Protein AF-A0A5B8RHP9-F1 (afdb_monomer_lite)

Foldseek 3Di:
DVVVVVVVVVVVVCVVCVLVVVVVVLVVVLVVVVVVLVVVVVVVVVVLVVVLVVLVVQDDDPVSVVVSVVCVVVVVVVVVVSVVVVVVSVVVVVVVVVCSVVVVVVVVVVVVVVVVVPPPPPPPD

Radius of gyration: 28.38 Å; chains: 1; bounding box: 54×31×87 Å

Structure (mmCIF, N/CA/C/O backbone):
data_AF-A0A5B8RHP9-F1
#
_entry.id   AF-A0A5B8RHP9-F1
#
loop_
_atom_site.group_PDB
_atom_site.id
_atom_site.type_symbol
_atom_site.label_atom_id
_atom_site.label_alt_id
_atom_site.label_comp_id
_atom_site.label_asym_id
_atom_site.label_entity_id
_atom_site.label_seq_id
_atom_site.pdbx_PDB_ins_code
_atom_site.Cartn_x
_atom_site.Cartn_y
_atom_site.Cartn_z
_atom_site.occupancy
_atom_site.B_iso_or_equiv
_atom_site.auth_seq_id
_atom_site.auth_comp_id
_atom_site.auth_asym_id
_atom_site.auth_atom_id
_atom_site.pdbx_PDB_model_num
ATOM 1 N N . MET A 1 1 ? 24.137 11.112 -50.615 1.00 65.38 1 MET A N 1
ATOM 2 C CA . MET A 1 1 ? 24.940 10.008 -50.036 1.00 65.38 1 MET A CA 1
ATOM 3 C C . MET A 1 1 ? 25.272 10.262 -48.566 1.00 65.38 1 MET A C 1
ATOM 5 O O . MET A 1 1 ? 24.793 9.503 -47.739 1.00 65.38 1 MET A O 1
ATOM 9 N N . TYR A 1 2 ? 25.971 11.349 -48.209 1.00 67.69 2 TYR A N 1
ATOM 10 C CA . TYR A 1 2 ? 26.270 11.689 -46.802 1.00 67.69 2 TYR A CA 1
ATOM 11 C C . TYR A 1 2 ? 25.031 11.948 -45.931 1.00 67.69 2 TYR A C 1
ATOM 13 O O . TYR A 1 2 ? 24.935 11.397 -44.842 1.00 67.69 2 TYR A O 1
ATOM 21 N N . GLU A 1 3 ? 24.050 12.697 -46.439 1.00 78.00 3 GLU A N 1
ATOM 22 C CA . GLU A 1 3 ? 22.749 12.922 -45.782 1.00 78.00 3 GLU A CA 1
ATOM 23 C C . GLU A 1 3 ? 22.050 11.615 -45.375 1.00 78.00 3 GLU A C 1
ATOM 25 O O . GLU A 1 3 ? 21.637 11.449 -44.232 1.00 78.00 3 GLU A O 1
ATOM 30 N N . GLN A 1 4 ? 21.971 10.644 -46.292 1.00 74.94 4 GLN A N 1
ATOM 31 C CA . GLN A 1 4 ? 21.347 9.347 -46.012 1.00 74.94 4 GLN A CA 1
ATOM 32 C C . GLN A 1 4 ? 22.144 8.533 -44.988 1.00 74.94 4 GLN A C 1
ATOM 34 O O . GLN A 1 4 ? 21.543 7.860 -44.159 1.00 74.94 4 GLN A O 1
ATOM 39 N N . MET A 1 5 ? 23.476 8.626 -45.010 1.00 76.19 5 MET A N 1
ATOM 40 C CA . MET A 1 5 ? 24.356 7.929 -44.069 1.00 76.19 5 MET A CA 1
ATOM 41 C C . MET A 1 5 ? 24.253 8.509 -42.650 1.00 76.19 5 MET A C 1
ATOM 43 O O . MET A 1 5 ? 24.150 7.754 -41.685 1.00 76.19 5 MET A O 1
ATOM 47 N N . ILE A 1 6 ? 24.201 9.839 -42.520 1.00 79.94 6 ILE A N 1
ATOM 48 C CA . ILE A 1 6 ? 23.970 10.530 -41.241 1.00 79.94 6 ILE A CA 1
ATOM 49 C C . ILE A 1 6 ? 22.587 10.165 -40.695 1.00 79.94 6 ILE A C 1
ATOM 51 O O . ILE A 1 6 ? 22.459 9.823 -39.521 1.00 79.94 6 ILE A O 1
ATOM 55 N N . LYS A 1 7 ? 21.560 10.160 -41.553 1.00 77.69 7 LYS A N 1
ATOM 56 C CA . LYS A 1 7 ? 20.189 9.812 -41.166 1.00 77.69 7 LYS A CA 1
ATOM 57 C C . LYS A 1 7 ? 20.062 8.348 -40.727 1.00 77.69 7 LYS A C 1
ATOM 59 O O . LYS A 1 7 ? 19.478 8.086 -39.684 1.00 77.69 7 LYS A O 1
ATOM 64 N N . GLN A 1 8 ? 20.689 7.411 -41.444 1.00 77.44 8 GLN A N 1
ATOM 65 C CA . GLN A 1 8 ? 20.752 5.998 -41.046 1.00 77.44 8 GLN A CA 1
ATOM 66 C C . GLN A 1 8 ? 21.479 5.787 -39.717 1.00 77.44 8 GLN A C 1
ATOM 68 O O . GLN A 1 8 ? 21.025 4.982 -38.907 1.00 77.44 8 GLN A O 1
ATOM 73 N N . MET A 1 9 ? 22.587 6.496 -39.477 1.00 71.94 9 MET A N 1
ATOM 74 C CA . MET A 1 9 ? 23.278 6.437 -38.187 1.00 71.94 9 MET A CA 1
ATOM 75 C C . MET A 1 9 ? 22.400 6.965 -37.053 1.00 71.94 9 MET A C 1
ATOM 77 O O . MET A 1 9 ? 22.345 6.361 -35.983 1.00 71.94 9 MET A O 1
ATOM 81 N N . PHE A 1 10 ? 21.687 8.065 -37.290 1.00 75.00 10 PHE A N 1
ATOM 82 C CA . PHE A 1 10 ? 20.790 8.659 -36.305 1.00 75.00 10 PHE A CA 1
ATOM 83 C C . PHE A 1 10 ? 19.596 7.745 -35.991 1.00 75.00 10 PHE A C 1
ATOM 85 O O . PHE A 1 10 ? 19.245 7.553 -34.826 1.00 75.00 10 PHE A O 1
ATOM 92 N N . ASP A 1 11 ? 19.014 7.123 -37.018 1.00 74.06 11 ASP A N 1
ATOM 93 C CA . ASP A 1 11 ? 17.932 6.147 -36.879 1.00 74.06 11 ASP A CA 1
ATOM 94 C C . ASP A 1 11 ? 18.421 4.874 -36.160 1.00 74.06 11 ASP A C 1
ATOM 96 O O . ASP A 1 11 ? 17.737 4.380 -35.264 1.00 74.06 11 ASP A O 1
ATOM 100 N N . GLN A 1 12 ? 19.640 4.396 -36.447 1.00 62.31 12 GLN A N 1
ATOM 101 C CA . GLN A 1 12 ? 20.265 3.285 -35.715 1.00 62.31 12 GLN A CA 1
ATOM 102 C C . GLN A 1 12 ? 20.530 3.611 -34.243 1.00 62.31 12 GLN A C 1
ATOM 104 O O . GLN A 1 12 ? 20.263 2.770 -33.385 1.00 62.31 12 GLN A O 1
ATOM 109 N N . MET A 1 13 ? 21.046 4.804 -33.926 1.00 67.81 13 MET A N 1
ATOM 110 C CA . MET A 1 13 ? 21.270 5.217 -32.535 1.00 67.81 13 MET A CA 1
ATOM 111 C C . MET A 1 13 ? 19.949 5.347 -31.770 1.00 67.81 13 MET A C 1
ATOM 113 O O . MET A 1 13 ? 19.856 4.916 -30.618 1.00 67.81 13 MET A O 1
ATOM 117 N N . ASN A 1 14 ? 18.907 5.886 -32.408 1.00 67.81 14 ASN A N 1
ATOM 118 C CA . ASN A 1 14 ? 17.579 5.962 -31.805 1.00 67.81 14 ASN A CA 1
ATOM 119 C C . ASN A 1 14 ? 16.948 4.575 -31.606 1.00 67.81 14 ASN A C 1
ATOM 121 O O . ASN A 1 14 ? 16.417 4.318 -30.526 1.00 67.81 14 ASN A O 1
ATOM 125 N N . GLU A 1 15 ? 17.052 3.659 -32.575 1.00 71.31 15 GLU A N 1
ATOM 126 C CA . GLU A 1 15 ? 16.597 2.268 -32.423 1.00 71.31 15 GLU A CA 1
ATOM 127 C C . GLU A 1 15 ? 17.370 1.510 -31.337 1.00 71.31 15 GLU A C 1
ATOM 129 O O . GLU A 1 15 ? 16.785 0.707 -30.610 1.00 71.31 15 GLU A O 1
ATOM 134 N N . ALA A 1 16 ? 18.680 1.742 -31.212 1.00 65.69 16 ALA A N 1
ATOM 135 C CA . ALA A 1 16 ? 19.515 1.096 -30.202 1.00 65.69 16 ALA A CA 1
ATOM 136 C C . ALA A 1 16 ? 19.184 1.576 -28.777 1.00 65.69 16 ALA A C 1
ATOM 138 O O . ALA A 1 16 ? 19.255 0.787 -27.835 1.00 65.69 16 ALA A O 1
ATOM 139 N N . GLY A 1 17 ? 18.782 2.843 -28.621 1.00 68.00 17 GLY A N 1
ATOM 140 C CA . GLY A 1 17 ? 18.352 3.422 -27.343 1.00 68.00 17 GLY A CA 1
ATOM 141 C C . GLY A 1 17 ? 16.880 3.174 -26.985 1.00 68.00 17 GLY A C 1
ATOM 142 O O . GLY A 1 17 ? 16.503 3.311 -25.819 1.00 68.00 17 GLY A O 1
ATOM 143 N N . GLU A 1 18 ? 16.037 2.795 -27.951 1.00 73.19 18 GLU A N 1
ATOM 14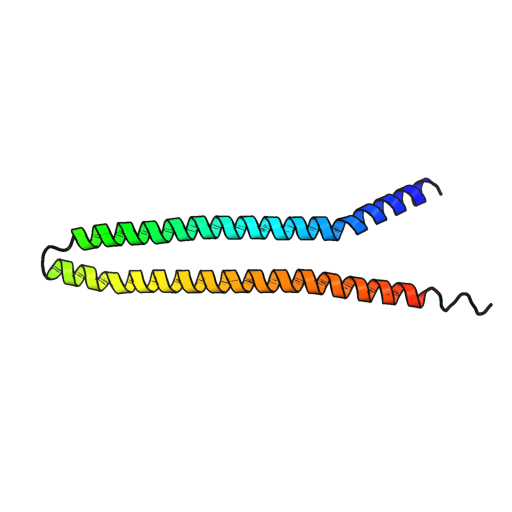4 C CA . GLU A 1 18 ? 14.595 2.571 -27.755 1.00 73.19 18 GLU A CA 1
ATOM 145 C C . GLU A 1 18 ? 14.272 1.538 -26.649 1.00 73.19 18 GLU A C 1
ATOM 147 O O . GLU A 1 18 ? 13.411 1.823 -25.811 1.00 73.19 18 GLU A O 1
ATOM 152 N N . PRO A 1 19 ? 14.968 0.384 -26.547 1.00 69.00 19 PRO A N 1
ATOM 153 C CA . PRO A 1 19 ? 14.734 -0.589 -25.481 1.00 69.00 19 PRO A CA 1
ATOM 154 C C . PRO A 1 19 ? 15.066 -0.039 -24.092 1.00 69.00 19 PRO A C 1
ATOM 156 O O . PRO A 1 19 ? 14.305 -0.267 -23.155 1.00 69.00 19 PRO A O 1
ATOM 159 N N . ALA A 1 20 ? 16.158 0.722 -23.961 1.00 70.75 20 ALA A N 1
ATOM 160 C CA . ALA A 1 20 ? 16.565 1.325 -22.694 1.00 70.75 20 ALA A CA 1
ATOM 161 C C . ALA A 1 20 ? 15.568 2.401 -22.240 1.00 70.75 20 ALA A C 1
ATOM 163 O O . ALA A 1 20 ? 15.172 2.421 -21.077 1.00 70.75 20 ALA A O 1
ATOM 164 N N . ARG A 1 21 ? 15.087 3.245 -23.166 1.00 71.00 21 ARG A N 1
ATOM 165 C CA . ARG A 1 21 ? 14.041 4.242 -22.875 1.00 71.00 21 ARG A CA 1
ATOM 166 C C . ARG A 1 21 ? 12.714 3.584 -22.494 1.00 71.00 21 ARG A C 1
ATOM 168 O O . ARG A 1 21 ? 12.074 4.027 -21.546 1.00 71.00 21 ARG A O 1
ATOM 175 N N . ARG A 1 22 ? 12.308 2.510 -23.186 1.00 72.50 22 ARG A N 1
ATOM 176 C CA . ARG A 1 22 ? 11.107 1.736 -22.821 1.00 72.50 22 ARG A CA 1
ATOM 177 C C . ARG A 1 22 ? 11.242 1.092 -21.446 1.00 72.50 22 ARG A C 1
ATOM 179 O O . ARG A 1 22 ? 10.315 1.198 -20.656 1.00 72.50 22 ARG A O 1
ATOM 186 N N . PHE A 1 23 ? 12.384 0.475 -21.153 1.00 68.94 23 PHE A N 1
ATOM 187 C CA . PHE A 1 23 ? 12.651 -0.117 -19.846 1.00 68.94 23 PHE A CA 1
ATOM 188 C C . PHE A 1 23 ? 12.617 0.934 -18.732 1.00 68.94 23 PHE A C 1
ATOM 190 O O . PHE A 1 23 ? 11.917 0.740 -17.745 1.00 68.94 23 PHE A O 1
ATOM 197 N N . ALA A 1 24 ? 13.298 2.070 -18.918 1.00 70.19 24 ALA A N 1
ATOM 198 C CA . ALA A 1 24 ? 13.286 3.174 -17.962 1.00 70.19 24 ALA A CA 1
ATOM 199 C C . ALA A 1 24 ? 11.864 3.698 -17.719 1.00 70.19 24 ALA A C 1
ATOM 201 O O . ALA A 1 24 ? 11.465 3.859 -16.571 1.00 70.19 24 ALA A O 1
ATOM 202 N N . LYS A 1 25 ? 11.068 3.879 -18.782 1.00 74.31 25 LYS A N 1
ATOM 203 C CA . LYS A 1 25 ? 9.659 4.273 -18.664 1.00 74.31 25 LYS A CA 1
ATOM 204 C C . LYS A 1 25 ? 8.855 3.255 -17.851 1.00 74.31 25 LYS A C 1
ATOM 206 O O . LYS A 1 25 ? 8.184 3.625 -16.899 1.00 74.31 25 LYS A O 1
ATOM 211 N N . THR A 1 26 ? 8.958 1.969 -18.181 1.00 70.56 26 THR A N 1
ATOM 212 C CA . THR A 1 26 ? 8.247 0.906 -17.457 1.00 70.56 26 THR A CA 1
ATOM 213 C C . THR A 1 26 ? 8.703 0.788 -16.001 1.00 70.56 26 THR A C 1
ATOM 215 O O . THR A 1 26 ? 7.885 0.499 -15.134 1.00 70.56 26 THR A O 1
ATOM 218 N N . ALA A 1 27 ? 9.984 1.009 -15.707 1.00 67.75 27 ALA A N 1
ATOM 219 C CA . ALA A 1 27 ? 10.501 1.009 -14.343 1.00 67.75 27 ALA A CA 1
ATOM 220 C C . ALA A 1 27 ? 9.967 2.201 -13.533 1.00 67.75 27 ALA A C 1
ATOM 222 O O . ALA A 1 27 ? 9.540 2.011 -12.397 1.00 67.75 27 ALA A O 1
ATOM 223 N N . ILE A 1 28 ? 9.929 3.397 -14.130 1.00 71.00 28 ILE A N 1
ATOM 224 C CA . ILE A 1 28 ? 9.361 4.604 -13.514 1.00 71.00 28 ILE A CA 1
ATOM 225 C C . ILE A 1 28 ? 7.858 4.426 -13.261 1.00 71.00 28 ILE A C 1
ATOM 227 O O . ILE A 1 28 ? 7.424 4.620 -12.130 1.00 71.00 28 ILE A O 1
ATOM 231 N N . ASP A 1 29 ? 7.087 3.957 -14.249 1.00 76.31 29 ASP A N 1
ATOM 232 C CA . ASP A 1 29 ? 5.643 3.702 -14.102 1.00 76.31 29 ASP A CA 1
ATOM 233 C C . ASP A 1 29 ? 5.354 2.693 -12.965 1.00 76.31 29 ASP A C 1
ATOM 235 O O . ASP A 1 29 ? 4.363 2.809 -12.238 1.00 76.31 29 ASP A O 1
ATOM 239 N N . HIS A 1 30 ? 6.214 1.682 -12.786 1.00 70.31 30 HIS A N 1
ATOM 240 C CA . HIS A 1 30 ? 6.092 0.734 -11.674 1.00 70.31 30 HIS A CA 1
ATOM 241 C C . HIS A 1 30 ? 6.505 1.328 -10.332 1.00 70.31 30 HIS A C 1
ATOM 243 O O . HIS A 1 30 ? 5.844 1.045 -9.334 1.00 70.31 30 HIS A O 1
ATOM 249 N N . ALA A 1 31 ? 7.569 2.130 -10.291 1.00 67.81 31 ALA A N 1
ATOM 250 C CA . ALA A 1 31 ? 7.996 2.817 -9.079 1.00 67.81 31 ALA A CA 1
ATOM 251 C C . ALA A 1 31 ? 6.909 3.782 -8.587 1.00 67.81 31 ALA A C 1
ATOM 253 O O . ALA A 1 31 ? 6.592 3.786 -7.399 1.00 67.81 31 ALA A O 1
ATOM 254 N N . GLU A 1 32 ? 6.275 4.519 -9.502 1.00 74.50 32 GLU A N 1
ATOM 255 C CA . GLU A 1 32 ? 5.141 5.393 -9.204 1.00 74.50 32 GLU A CA 1
ATOM 256 C C . GLU A 1 32 ? 3.955 4.590 -8.656 1.00 74.50 32 GLU A C 1
ATOM 258 O O . GLU A 1 32 ? 3.479 4.866 -7.556 1.00 74.50 32 GLU A O 1
ATOM 263 N N . LYS A 1 33 ? 3.545 3.507 -9.334 1.00 77.31 33 LYS A N 1
ATOM 264 C CA . LYS A 1 33 ? 2.476 2.621 -8.834 1.00 77.31 33 LYS A CA 1
ATOM 265 C C . LYS A 1 33 ? 2.793 2.006 -7.472 1.00 77.31 33 LYS A C 1
ATOM 267 O O . LYS A 1 33 ? 1.896 1.883 -6.640 1.00 77.31 33 LYS A O 1
ATOM 272 N N . ALA A 1 34 ? 4.036 1.595 -7.232 1.00 71.88 34 ALA A N 1
ATOM 273 C CA . ALA A 1 34 ? 4.455 1.037 -5.952 1.00 71.88 34 ALA A CA 1
ATOM 274 C C . ALA A 1 34 ? 4.410 2.096 -4.841 1.00 71.88 34 ALA A C 1
ATOM 276 O O . ALA A 1 34 ? 3.878 1.821 -3.766 1.00 71.88 34 ALA A O 1
ATOM 277 N N . ALA A 1 35 ? 4.897 3.309 -5.110 1.00 71.75 35 ALA A N 1
ATOM 278 C CA . ALA A 1 35 ? 4.862 4.420 -4.166 1.00 71.75 35 ALA A CA 1
ATOM 279 C C . ALA A 1 35 ? 3.421 4.836 -3.830 1.00 71.75 35 ALA A C 1
ATOM 281 O O . ALA A 1 35 ? 3.072 4.943 -2.654 1.00 71.75 35 ALA A O 1
ATOM 282 N N . SER A 1 36 ? 2.551 4.978 -4.836 1.00 78.12 36 SER A N 1
ATOM 283 C CA . SER A 1 36 ? 1.128 5.262 -4.620 1.00 78.12 36 SER A CA 1
ATOM 284 C C . SER A 1 36 ? 0.454 4.172 -3.787 1.00 78.12 36 SER A C 1
ATOM 286 O O . SER A 1 36 ? -0.300 4.488 -2.872 1.00 78.12 36 SER A O 1
ATOM 288 N N . ARG A 1 37 ? 0.764 2.891 -4.033 1.00 75.81 37 ARG A N 1
ATOM 289 C CA . ARG A 1 37 ? 0.231 1.777 -3.231 1.00 75.81 37 ARG A CA 1
ATOM 290 C C . ARG A 1 37 ? 0.719 1.794 -1.790 1.00 75.81 37 ARG A C 1
ATOM 292 O O . ARG A 1 37 ? -0.078 1.533 -0.898 1.00 75.81 37 ARG A O 1
ATOM 299 N N . GLN A 1 38 ? 1.990 2.108 -1.543 1.00 71.00 38 GLN A N 1
ATOM 300 C CA . GLN A 1 38 ? 2.512 2.222 -0.179 1.00 71.00 38 GLN A CA 1
ATOM 301 C C . GLN A 1 38 ? 1.821 3.353 0.592 1.00 71.00 38 GLN A C 1
ATOM 303 O O . GLN A 1 38 ? 1.419 3.148 1.737 1.00 71.00 38 GLN A O 1
ATOM 308 N N . ILE A 1 39 ? 1.618 4.512 -0.045 1.00 83.19 39 ILE A N 1
ATOM 309 C CA . ILE A 1 39 ? 0.893 5.645 0.551 1.00 83.19 39 ILE A CA 1
ATOM 310 C C . ILE A 1 39 ? -0.574 5.279 0.813 1.00 83.19 39 ILE A C 1
ATOM 312 O O . ILE A 1 39 ? -1.095 5.576 1.888 1.00 83.19 39 ILE A O 1
ATOM 316 N N . GLU A 1 40 ? -1.231 4.606 -0.131 1.00 81.75 40 GLU A N 1
ATOM 317 C CA . GLU A 1 40 ? -2.638 4.221 -0.004 1.00 81.75 40 GLU A CA 1
ATOM 318 C C . GLU A 1 40 ? -2.853 3.134 1.057 1.00 81.75 40 GLU A C 1
ATOM 320 O O . GLU A 1 40 ? -3.768 3.230 1.878 1.00 81.75 40 GLU A O 1
ATOM 325 N N . SER A 1 41 ? -1.973 2.128 1.111 1.00 78.25 41 SER A N 1
ATOM 326 C CA . SER A 1 41 ? -1.956 1.144 2.199 1.00 78.25 41 SER A CA 1
ATOM 327 C C . SER A 1 41 ? -1.745 1.818 3.547 1.00 78.25 41 SER A C 1
ATOM 329 O O . SER A 1 41 ? -2.494 1.542 4.479 1.00 78.25 41 SER A O 1
ATOM 331 N N . ALA A 1 42 ? -0.781 2.735 3.657 1.00 77.94 42 ALA A N 1
ATOM 332 C CA . ALA A 1 42 ? -0.537 3.460 4.900 1.00 77.94 42 ALA A CA 1
ATOM 333 C C . ALA A 1 42 ? -1.765 4.276 5.332 1.00 77.94 42 ALA A C 1
ATOM 335 O O . ALA A 1 42 ? -2.187 4.175 6.483 1.00 77.94 42 ALA A O 1
ATOM 336 N N . ARG A 1 43 ? -2.390 5.026 4.412 1.00 82.12 43 ARG A N 1
ATOM 337 C CA . ARG A 1 43 ? -3.631 5.771 4.685 1.00 82.12 43 ARG A CA 1
ATOM 338 C C . ARG A 1 43 ? -4.758 4.859 5.143 1.00 82.12 43 ARG A C 1
ATOM 340 O O . ARG A 1 43 ? -5.430 5.178 6.118 1.00 82.12 43 ARG A O 1
ATOM 347 N N . THR A 1 44 ? -4.942 3.730 4.468 1.00 82.06 44 THR A N 1
ATOM 348 C CA . THR A 1 44 ? -6.012 2.783 4.785 1.00 82.06 44 THR A CA 1
ATOM 349 C C . THR A 1 44 ? -5.793 2.137 6.151 1.00 82.06 44 THR A C 1
ATOM 351 O O . THR A 1 44 ? -6.707 2.130 6.969 1.00 82.06 44 THR A O 1
ATOM 354 N N . TYR A 1 45 ? -4.589 1.637 6.445 1.00 77.12 45 TYR A N 1
ATOM 355 C CA . TYR A 1 45 ? -4.299 1.004 7.735 1.00 77.12 45 TYR A CA 1
ATOM 356 C C . TYR A 1 45 ? -4.367 1.993 8.900 1.00 77.12 45 TYR A C 1
ATOM 358 O O . TYR A 1 45 ? -4.927 1.663 9.944 1.00 77.12 45 TYR A O 1
ATOM 366 N N . VAL A 1 46 ? -3.860 3.217 8.721 1.00 83.19 46 VAL A N 1
ATOM 367 C CA . VAL A 1 46 ? -3.995 4.282 9.727 1.00 83.19 46 VAL A CA 1
ATOM 368 C C . VAL A 1 46 ? -5.464 4.663 9.913 1.00 83.19 46 VAL A C 1
ATOM 370 O O . VAL A 1 46 ? -5.914 4.787 11.050 1.00 83.19 46 VAL A O 1
ATOM 373 N N . GLY A 1 47 ? -6.223 4.793 8.822 1.00 81.69 47 GLY A N 1
ATOM 374 C CA . GLY A 1 47 ? -7.660 5.059 8.859 1.00 81.69 47 GLY A CA 1
ATOM 375 C C . GLY A 1 47 ? -8.420 3.996 9.649 1.00 81.69 47 GLY A C 1
ATOM 376 O O . GLY A 1 47 ? -9.116 4.337 10.601 1.00 81.69 47 GLY A O 1
ATOM 377 N N . LEU A 1 48 ? -8.203 2.716 9.328 1.00 82.81 48 LEU A N 1
ATOM 378 C CA . LEU A 1 48 ? -8.794 1.579 10.041 1.00 82.81 48 LEU A CA 1
ATOM 379 C C . LEU A 1 48 ? -8.396 1.556 11.521 1.00 82.81 48 LEU A C 1
ATOM 381 O O . LEU A 1 48 ? -9.244 1.323 12.376 1.00 82.81 48 LEU A O 1
ATOM 385 N N . GLY A 1 49 ? -7.130 1.828 11.849 1.00 78.94 49 GLY A N 1
ATOM 386 C CA . GLY A 1 49 ? -6.660 1.865 13.236 1.00 78.94 49 GLY A CA 1
ATOM 387 C C . GLY A 1 49 ? -7.314 2.980 14.057 1.00 78.94 49 GLY A C 1
ATOM 388 O O . GLY A 1 49 ? -7.769 2.745 15.175 1.00 78.94 49 GLY A O 1
ATOM 389 N N . VAL A 1 50 ? -7.412 4.187 13.494 1.00 85.12 50 VAL A N 1
ATOM 390 C CA . VAL A 1 50 ? -8.081 5.326 14.144 1.00 85.12 50 VAL A CA 1
ATOM 391 C C . VAL A 1 50 ? -9.586 5.085 14.272 1.00 85.12 50 VAL A C 1
ATOM 393 O O . VAL A 1 50 ? -10.171 5.402 15.308 1.00 85.12 50 VAL A O 1
ATOM 396 N N . GLU A 1 51 ? -10.217 4.513 13.247 1.00 82.31 51 GLU A N 1
ATOM 397 C CA . GLU A 1 51 ? -11.637 4.156 13.256 1.00 82.31 51 GLU A CA 1
ATOM 398 C C . GLU A 1 51 ? -11.930 3.100 14.328 1.00 82.31 51 GLU A C 1
ATOM 400 O O . GLU A 1 51 ? -12.853 3.277 15.121 1.00 82.31 51 GLU A O 1
ATOM 405 N N . GLN A 1 52 ? -11.084 2.073 14.439 1.00 80.69 52 GLN A N 1
ATOM 406 C CA . GLN A 1 52 ? -11.191 1.034 15.459 1.00 80.69 52 GLN A CA 1
ATOM 407 C C . GLN A 1 52 ? -10.985 1.583 16.876 1.00 80.69 52 GLN A C 1
ATOM 409 O O . GLN A 1 52 ? -11.739 1.224 17.778 1.00 80.69 52 GLN A O 1
ATOM 414 N N . LEU A 1 53 ? -10.014 2.480 17.082 1.00 84.50 53 LEU A N 1
ATOM 415 C CA . LEU A 1 53 ? -9.800 3.149 18.372 1.00 84.50 53 LEU A CA 1
ATOM 416 C C . LEU A 1 53 ? -11.003 4.009 18.767 1.00 84.50 53 LEU A C 1
ATOM 418 O O . LEU A 1 53 ? -11.463 3.950 19.907 1.00 84.50 53 LEU A O 1
ATOM 422 N N . ARG A 1 54 ? -11.549 4.777 17.819 1.00 81.06 54 ARG A N 1
ATOM 423 C CA . ARG A 1 54 ? -12.747 5.593 18.042 1.00 81.06 54 ARG A CA 1
ATOM 424 C C . ARG A 1 54 ? -13.957 4.712 18.353 1.00 81.06 54 ARG A C 1
ATOM 426 O O . ARG A 1 54 ? -14.684 5.000 19.299 1.00 81.06 54 ARG A O 1
ATOM 433 N N . ALA A 1 55 ? -14.140 3.625 17.608 1.00 79.56 55 ALA A N 1
ATOM 434 C CA . ALA A 1 55 ? -15.224 2.676 17.819 1.00 79.56 55 ALA A CA 1
ATOM 435 C C . ALA A 1 55 ? -15.111 1.970 19.179 1.00 79.56 55 ALA A C 1
ATOM 437 O O . ALA A 1 55 ? -16.100 1.903 19.899 1.00 79.56 55 ALA A O 1
ATOM 438 N N . ALA A 1 56 ? -13.913 1.535 19.577 1.00 80.56 56 ALA A N 1
ATOM 439 C CA . ALA A 1 56 ? -13.664 0.932 20.885 1.00 80.56 56 ALA A CA 1
ATOM 440 C C . ALA A 1 56 ? -13.923 1.917 22.037 1.00 80.56 56 ALA A C 1
ATOM 442 O O . ALA A 1 56 ? -14.550 1.552 23.026 1.00 80.56 56 ALA A O 1
ATOM 443 N N . SER A 1 57 ? -13.510 3.183 21.893 1.00 83.12 57 SER A N 1
ATOM 444 C CA . SER A 1 57 ? -13.783 4.227 22.896 1.00 83.12 57 SER A CA 1
ATOM 445 C C . SER A 1 57 ? -15.271 4.566 23.042 1.00 83.12 57 SER A C 1
ATOM 447 O O . SER A 1 57 ? -15.685 5.102 24.065 1.00 83.12 57 SER A O 1
ATOM 449 N N . ALA A 1 58 ? -16.074 4.251 22.023 1.00 84.12 58 ALA A N 1
ATOM 450 C CA . ALA A 1 58 ? -17.513 4.464 22.009 1.00 84.12 58 ALA A CA 1
ATOM 451 C C . ALA A 1 58 ? -18.303 3.267 22.562 1.00 84.12 58 ALA A C 1
ATOM 453 O O . ALA A 1 58 ? -19.528 3.319 22.557 1.00 84.12 58 ALA A O 1
ATOM 454 N N . VAL A 1 59 ? -17.652 2.209 23.057 1.00 86.25 59 VAL A N 1
ATOM 455 C CA . VAL A 1 59 ? -18.325 1.090 23.733 1.00 86.25 59 VAL A CA 1
ATOM 456 C C . VAL A 1 59 ? -18.430 1.395 25.226 1.00 86.25 59 VAL A C 1
ATOM 458 O O . VAL A 1 59 ? -17.421 1.498 25.917 1.00 86.25 59 VAL A O 1
ATOM 461 N N . HIS A 1 60 ? -19.652 1.545 25.724 1.00 88.25 60 HIS A N 1
ATOM 462 C CA . HIS A 1 60 ? -19.937 1.897 27.123 1.00 88.25 60 HIS A CA 1
ATOM 463 C C . HIS A 1 60 ? -21.076 1.069 27.736 1.00 88.25 60 HIS A C 1
ATOM 465 O O . HIS A 1 60 ? -21.263 1.082 28.951 1.00 88.25 60 HIS A O 1
ATOM 471 N N . ASP A 1 61 ? -21.801 0.304 26.922 1.00 86.56 61 ASP A N 1
ATOM 472 C CA . ASP A 1 61 ? -22.911 -0.554 27.328 1.00 86.56 61 ASP A CA 1
ATOM 473 C C . ASP A 1 61 ? -23.105 -1.727 26.342 1.00 86.56 61 ASP A C 1
ATOM 475 O O . ASP A 1 61 ? -22.419 -1.850 25.324 1.00 86.56 61 ASP A O 1
ATOM 479 N N . ALA A 1 62 ? -24.038 -2.631 26.649 1.00 84.19 62 ALA A N 1
ATOM 480 C CA . ALA A 1 62 ? -24.305 -3.805 25.816 1.00 84.19 62 ALA A CA 1
ATOM 481 C C . ALA A 1 62 ? -24.827 -3.450 24.407 1.00 84.19 62 ALA A C 1
ATOM 483 O O . ALA A 1 62 ? -24.536 -4.174 23.454 1.00 84.19 62 ALA A O 1
ATOM 484 N N . ALA A 1 63 ? -25.557 -2.339 24.260 1.00 84.25 63 ALA A N 1
ATOM 485 C CA . ALA A 1 63 ? -26.085 -1.897 22.971 1.00 84.25 63 ALA A CA 1
ATOM 486 C C . ALA A 1 63 ? -24.957 -1.390 22.060 1.00 84.25 63 ALA A C 1
ATOM 488 O O . ALA A 1 63 ? -24.840 -1.828 20.919 1.00 84.25 63 ALA A O 1
ATOM 489 N N . SER A 1 64 ? -24.066 -0.547 22.584 1.00 83.81 64 SER A N 1
ATOM 490 C CA . SER A 1 64 ? -22.870 -0.062 21.883 1.00 83.81 64 SER A CA 1
ATOM 491 C C . SER A 1 64 ? -21.872 -1.181 21.564 1.00 83.81 64 SER A C 1
ATOM 493 O O . SER A 1 64 ? -21.226 -1.136 20.517 1.00 83.81 64 SER A O 1
ATOM 495 N N . LEU A 1 65 ? -21.789 -2.228 22.394 1.00 80.94 65 LEU A N 1
ATOM 496 C CA . LEU A 1 65 ? -21.021 -3.437 22.076 1.00 80.94 65 LEU A CA 1
ATOM 497 C C . LEU A 1 65 ? -21.620 -4.201 20.885 1.00 80.94 65 LEU A C 1
ATOM 499 O O . LEU A 1 65 ? -20.887 -4.621 19.990 1.00 80.94 65 LEU A O 1
ATOM 503 N N . GLN A 1 66 ? -22.943 -4.370 20.850 1.00 82.88 66 GLN A N 1
ATOM 504 C CA . GLN A 1 66 ? -23.635 -5.030 19.741 1.00 82.88 66 GLN A CA 1
ATOM 505 C C . GLN A 1 66 ? -23.461 -4.246 18.431 1.00 82.88 66 GLN A C 1
ATOM 507 O O . GLN A 1 66 ? -23.188 -4.829 17.381 1.00 82.88 66 GLN A O 1
ATOM 512 N N . ASP A 1 67 ? -23.521 -2.920 18.520 1.00 82.62 67 ASP A N 1
ATOM 513 C CA . ASP A 1 67 ? -23.297 -1.997 17.410 1.00 82.62 67 ASP A CA 1
ATOM 514 C C . ASP A 1 67 ? -21.842 -2.033 16.904 1.00 82.62 67 ASP A C 1
ATOM 516 O O . ASP A 1 67 ? -21.583 -2.012 15.699 1.00 82.62 67 ASP A O 1
ATOM 520 N N . TYR A 1 68 ? -20.872 -2.151 17.816 1.00 78.88 68 TYR A N 1
ATOM 521 C CA . TYR A 1 68 ? -19.458 -2.346 17.494 1.00 78.88 68 TYR A CA 1
ATOM 522 C C . TYR A 1 68 ? -19.212 -3.677 16.771 1.00 78.88 68 TYR A C 1
ATOM 524 O O . TYR A 1 68 ? -18.533 -3.700 15.742 1.00 78.88 68 TYR A O 1
ATOM 532 N N . VAL A 1 69 ? -1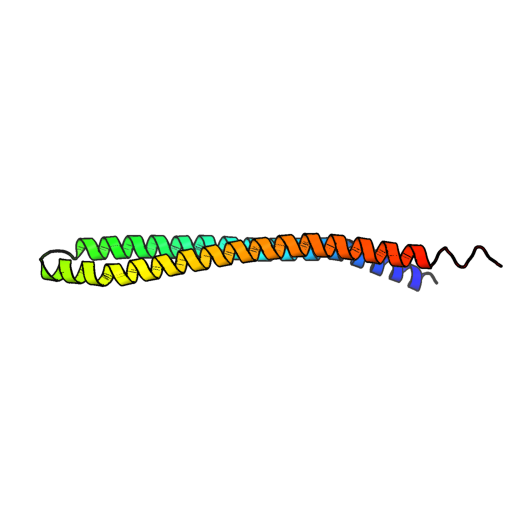9.801 -4.776 17.257 1.00 81.81 69 VAL A N 1
ATOM 533 C CA . VAL A 1 69 ? -19.706 -6.103 16.622 1.00 81.81 69 VAL A CA 1
ATOM 534 C C . VAL A 1 69 ? -20.357 -6.102 15.237 1.00 81.81 69 VAL A C 1
ATOM 536 O O . VAL A 1 69 ? -19.785 -6.661 14.301 1.00 81.81 69 VAL A O 1
ATOM 539 N N . GLY A 1 70 ? -21.493 -5.418 15.067 1.00 81.44 70 GLY A N 1
ATOM 540 C CA . GLY A 1 70 ? -22.149 -5.262 13.765 1.00 81.44 70 GLY A CA 1
ATOM 541 C C . GLY A 1 70 ? -21.254 -4.587 12.718 1.00 81.44 70 GLY A C 1
ATOM 542 O O . GLY A 1 70 ? -21.252 -4.980 11.552 1.00 81.44 70 GLY A O 1
ATOM 543 N N . ARG A 1 71 ? -20.416 -3.629 13.133 1.00 79.88 71 ARG A N 1
ATOM 544 C CA . ARG A 1 71 ? -19.470 -2.929 12.245 1.00 79.88 71 ARG A CA 1
ATOM 545 C C . ARG A 1 71 ? -18.210 -3.738 11.917 1.00 79.88 71 ARG A C 1
ATOM 547 O O . ARG A 1 71 ? -17.584 -3.478 10.891 1.00 79.88 71 ARG A O 1
ATOM 554 N N . GLN A 1 72 ? -17.848 -4.746 12.718 1.00 77.12 72 GLN A N 1
ATOM 555 C CA . GLN A 1 72 ? -16.656 -5.571 12.457 1.00 77.12 72 GLN A CA 1
ATOM 556 C C . GLN A 1 72 ? -16.743 -6.356 11.138 1.00 77.12 72 GLN A C 1
ATOM 558 O O . GLN A 1 72 ? -15.714 -6.597 10.507 1.00 77.12 72 GLN A O 1
ATOM 563 N N . GLN A 1 73 ? -17.947 -6.711 10.672 1.00 80.88 73 GLN A N 1
ATOM 564 C CA . GLN A 1 73 ? -18.121 -7.355 9.363 1.00 80.88 73 GLN A CA 1
ATOM 565 C C . GLN A 1 73 ? -17.724 -6.433 8.200 1.00 80.88 73 GLN A C 1
ATOM 567 O O . GLN A 1 73 ? -17.093 -6.888 7.245 1.00 80.88 73 GLN A O 1
ATOM 572 N N . ASP A 1 74 ? -18.037 -5.137 8.289 1.00 81.88 74 ASP A N 1
ATOM 573 C CA . ASP A 1 74 ? -17.651 -4.156 7.270 1.00 81.88 74 ASP A CA 1
ATOM 574 C C . ASP A 1 74 ? -16.131 -3.929 7.271 1.00 81.88 74 ASP A C 1
ATOM 576 O O . ASP A 1 74 ? -15.496 -3.919 6.217 1.00 81.88 74 ASP A O 1
ATOM 580 N N . ILE A 1 75 ? -15.518 -3.867 8.457 1.00 81.25 75 ILE A N 1
ATOM 581 C CA . ILE A 1 75 ? -14.057 -3.774 8.615 1.00 81.25 75 ILE A CA 1
ATOM 582 C C . ILE A 1 75 ? -13.356 -4.994 8.003 1.00 81.25 75 ILE A C 1
ATOM 584 O O . ILE A 1 75 ? -12.411 -4.838 7.226 1.00 81.25 75 ILE A O 1
ATOM 588 N N . ALA A 1 76 ? -13.841 -6.205 8.288 1.00 77.69 76 ALA A N 1
ATOM 589 C CA . ALA A 1 76 ? -13.301 -7.435 7.715 1.00 77.69 76 ALA A CA 1
ATOM 590 C C . ALA A 1 76 ? -13.446 -7.473 6.182 1.00 77.69 76 ALA A C 1
ATOM 592 O O . ALA A 1 76 ? -12.514 -7.866 5.478 1.00 77.69 76 ALA A O 1
ATOM 593 N N . SER A 1 77 ? -14.583 -7.013 5.652 1.00 81.50 77 SER A N 1
ATOM 594 C CA . SER A 1 77 ? -14.836 -6.917 4.209 1.00 81.50 77 SER A CA 1
ATOM 595 C C . SER A 1 77 ? -13.883 -5.932 3.518 1.00 81.50 77 SER A C 1
ATOM 597 O O . SER A 1 77 ? -13.270 -6.259 2.496 1.00 81.50 77 SER A O 1
ATOM 599 N N . ARG A 1 78 ? -13.687 -4.743 4.105 1.00 80.12 78 ARG A N 1
ATOM 600 C CA . ARG A 1 78 ? -12.743 -3.730 3.602 1.00 80.12 78 ARG A CA 1
ATOM 601 C C . ARG A 1 78 ? -11.304 -4.238 3.620 1.00 80.12 78 ARG A C 1
ATOM 603 O O . ARG A 1 78 ? -10.580 -4.054 2.643 1.00 80.12 78 ARG A O 1
ATOM 610 N N . PHE A 1 79 ? -10.909 -4.922 4.692 1.00 79.12 79 PHE A N 1
ATOM 611 C CA . PHE A 1 79 ? -9.596 -5.554 4.787 1.00 79.12 79 PHE A CA 1
ATOM 612 C C . PHE A 1 79 ? -9.401 -6.627 3.705 1.00 79.12 79 PHE A C 1
ATOM 614 O O . PHE A 1 79 ? -8.398 -6.610 2.993 1.00 79.12 79 PHE A O 1
ATOM 621 N N . GLY A 1 80 ? -10.384 -7.515 3.518 1.00 78.38 80 GLY A N 1
ATOM 622 C CA . GLY A 1 80 ? -10.336 -8.567 2.498 1.00 78.38 80 GLY A CA 1
ATOM 623 C C . GLY A 1 80 ? -10.220 -8.026 1.069 1.00 78.38 80 GLY A C 1
ATOM 624 O O . GLY A 1 80 ? -9.431 -8.548 0.275 1.00 78.38 80 GLY A O 1
ATOM 625 N N . ARG A 1 81 ? -10.933 -6.936 0.745 1.00 82.25 81 ARG A N 1
ATOM 626 C CA . ARG A 1 81 ? -10.756 -6.232 -0.538 1.00 82.25 81 ARG A CA 1
ATOM 627 C C . ARG A 1 81 ? -9.337 -5.713 -0.706 1.00 82.25 81 ARG A C 1
ATOM 629 O O . ARG A 1 81 ? -8.719 -6.008 -1.720 1.00 82.25 81 ARG A O 1
ATOM 636 N N . ARG A 1 82 ? -8.787 -5.030 0.303 1.00 77.38 82 ARG A N 1
ATOM 637 C CA . ARG A 1 82 ? -7.430 -4.470 0.220 1.00 77.38 82 ARG A CA 1
ATOM 638 C C . ARG A 1 82 ? -6.376 -5.549 -0.037 1.00 77.38 82 ARG A C 1
ATOM 640 O O . ARG A 1 82 ? -5.506 -5.352 -0.878 1.00 77.38 82 ARG A O 1
ATOM 647 N N . VAL A 1 83 ? -6.484 -6.692 0.643 1.00 78.44 83 VAL A N 1
ATOM 648 C CA . VAL A 1 83 ? -5.600 -7.850 0.419 1.00 78.44 83 VAL A CA 1
ATOM 649 C C . VAL A 1 83 ? -5.718 -8.367 -1.016 1.00 78.44 83 VAL A C 1
ATOM 651 O O . VAL A 1 83 ? -4.706 -8.662 -1.648 1.00 78.44 83 VAL A O 1
ATOM 654 N N . THR A 1 84 ? -6.938 -8.454 -1.547 1.00 80.06 84 THR A N 1
ATOM 655 C CA . THR A 1 84 ? -7.178 -8.887 -2.933 1.00 80.06 84 THR A CA 1
ATOM 656 C C . THR A 1 84 ? -6.548 -7.915 -3.932 1.00 80.06 84 THR A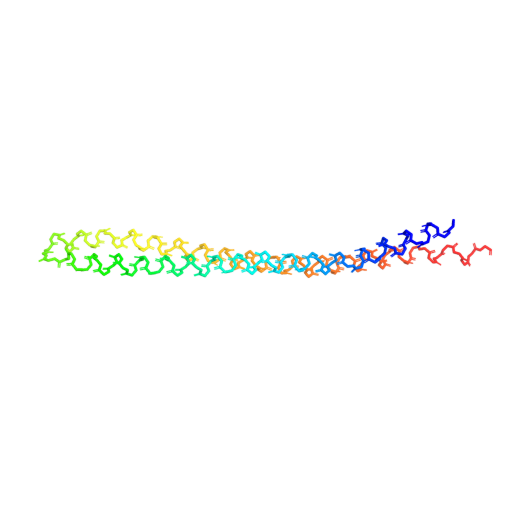 C 1
ATOM 658 O O . THR A 1 84 ? -5.802 -8.345 -4.812 1.00 80.06 84 THR A O 1
ATOM 661 N N . ASP A 1 85 ? -6.755 -6.611 -3.740 1.00 79.88 85 ASP A N 1
ATOM 662 C CA . ASP A 1 85 ? -6.172 -5.562 -4.582 1.00 79.88 85 ASP A CA 1
ATOM 663 C C . ASP A 1 85 ? -4.635 -5.616 -4.570 1.00 79.88 85 ASP A C 1
ATOM 665 O O . ASP A 1 85 ? -3.986 -5.454 -5.607 1.00 79.88 85 ASP A O 1
ATOM 669 N N . ASP A 1 86 ? -4.035 -5.880 -3.405 1.00 75.12 86 ASP A N 1
ATOM 670 C CA . ASP A 1 86 ? -2.587 -6.022 -3.254 1.00 75.12 86 ASP A CA 1
ATOM 671 C C . ASP A 1 86 ? -2.055 -7.293 -3.956 1.00 75.12 86 ASP A C 1
ATOM 673 O O . ASP A 1 86 ? -0.978 -7.268 -4.558 1.00 75.12 86 ASP A O 1
ATOM 677 N N . LEU A 1 87 ? -2.813 -8.393 -3.981 1.00 76.12 87 LEU A N 1
ATOM 678 C CA . LEU A 1 87 ? -2.446 -9.598 -4.738 1.00 76.12 87 LEU A CA 1
ATOM 679 C C . LEU A 1 87 ? -2.509 -9.374 -6.256 1.00 76.12 87 LEU A C 1
ATOM 681 O O . LEU A 1 87 ? -1.576 -9.746 -6.977 1.00 76.12 87 LEU A O 1
ATOM 685 N N . GLU A 1 88 ? -3.566 -8.730 -6.756 1.00 75.69 88 GLU A N 1
ATOM 686 C CA . GLU A 1 88 ? -3.683 -8.361 -8.175 1.00 75.69 88 GLU A CA 1
ATOM 687 C C . GLU A 1 88 ? -2.551 -7.423 -8.602 1.00 75.69 88 GLU A C 1
ATOM 689 O O . GLU A 1 88 ? -1.952 -7.558 -9.676 1.00 75.69 88 GLU A O 1
ATOM 694 N N . ALA A 1 89 ? -2.210 -6.499 -7.712 1.00 75.12 89 ALA A N 1
ATOM 695 C CA . ALA A 1 89 ? -1.095 -5.590 -7.841 1.00 75.12 89 ALA A CA 1
ATOM 696 C C . ALA A 1 89 ? 0.251 -6.302 -8.038 1.00 75.12 89 ALA A C 1
ATOM 698 O O . ALA A 1 89 ? 1.006 -5.915 -8.940 1.00 75.12 89 ALA A O 1
ATOM 699 N N . PHE A 1 90 ? 0.542 -7.326 -7.232 1.00 73.38 90 PHE A N 1
ATOM 700 C CA . PHE A 1 90 ? 1.741 -8.156 -7.376 1.00 73.38 90 PHE A CA 1
ATOM 701 C C . PHE A 1 90 ? 1.725 -8.980 -8.666 1.00 73.38 90 PHE A C 1
ATOM 703 O O . PHE A 1 90 ? 2.727 -9.017 -9.387 1.00 73.38 90 PHE A O 1
ATOM 710 N N . ALA A 1 91 ? 0.584 -9.579 -9.011 1.00 72.88 91 ALA A N 1
ATOM 711 C CA . ALA A 1 91 ? 0.438 -10.352 -10.242 1.00 72.88 91 ALA A CA 1
ATOM 712 C C . ALA A 1 91 ? 0.679 -9.493 -11.500 1.00 72.88 91 ALA A C 1
ATOM 714 O O . ALA A 1 91 ? 1.337 -9.936 -12.447 1.00 72.88 91 ALA A O 1
ATOM 715 N N . GLY A 1 92 ? 0.199 -8.245 -11.499 1.00 75.38 92 GLY A N 1
ATOM 716 C CA . GLY A 1 92 ? 0.441 -7.283 -12.575 1.00 75.38 92 GLY A CA 1
ATOM 717 C C . GLY A 1 92 ? 1.926 -6.957 -12.766 1.00 75.38 92 GLY A C 1
ATOM 718 O O . GLY A 1 92 ? 2.407 -6.949 -13.900 1.00 75.38 92 GLY A O 1
ATOM 719 N N . MET A 1 93 ? 2.669 -6.765 -11.670 1.00 6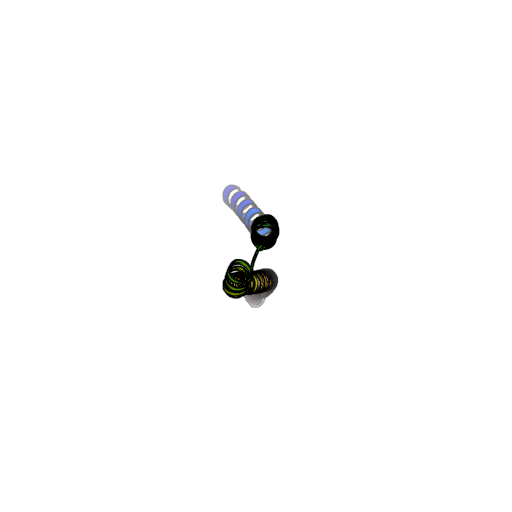8.25 93 MET A N 1
ATOM 720 C CA . MET A 1 93 ? 4.119 -6.523 -11.725 1.00 68.25 93 MET A CA 1
ATOM 721 C C . MET A 1 93 ? 4.877 -7.727 -12.300 1.00 68.25 93 MET A C 1
ATOM 723 O O . MET A 1 93 ? 5.756 -7.556 -13.147 1.00 68.25 93 MET A O 1
ATOM 727 N N . GLY A 1 94 ? 4.501 -8.950 -11.910 1.00 71.75 94 GLY A N 1
ATOM 728 C CA . GLY A 1 94 ? 5.104 -10.175 -12.445 1.00 71.75 94 GLY A CA 1
ATOM 729 C C . GLY A 1 94 ? 4.911 -10.332 -13.958 1.00 71.75 94 GLY A C 1
ATOM 730 O O . GLY A 1 94 ? 5.862 -10.653 -14.674 1.00 71.75 94 GLY A O 1
ATOM 731 N N . ARG A 1 95 ? 3.704 -10.040 -14.468 1.00 71.62 95 ARG A N 1
ATOM 732 C CA . ARG A 1 95 ? 3.420 -10.070 -15.915 1.00 71.62 95 ARG A CA 1
ATOM 733 C C . ARG A 1 95 ? 4.251 -9.050 -16.686 1.00 71.62 95 ARG A C 1
ATOM 735 O O . ARG A 1 95 ? 4.853 -9.406 -17.695 1.00 71.62 95 ARG A O 1
ATOM 742 N N . ALA A 1 96 ? 4.337 -7.816 -16.196 1.00 66.50 96 ALA A N 1
ATOM 743 C CA . ALA A 1 96 ? 5.094 -6.773 -16.879 1.00 66.50 96 ALA A CA 1
ATOM 744 C C . ALA A 1 96 ? 6.604 -7.076 -16.931 1.00 66.50 96 ALA A C 1
ATOM 746 O O . ALA A 1 96 ? 7.256 -6.842 -17.953 1.00 66.50 96 ALA A O 1
ATOM 747 N N . LEU A 1 97 ? 7.160 -7.662 -15.863 1.00 66.31 97 LEU A N 1
ATOM 748 C CA . LEU A 1 97 ? 8.548 -8.125 -15.852 1.00 66.31 97 LEU A CA 1
ATOM 749 C C . LEU A 1 97 ? 8.766 -9.232 -16.898 1.00 66.31 97 LEU A C 1
ATOM 751 O O . LEU A 1 97 ? 9.696 -9.148 -17.704 1.00 66.31 97 LEU A O 1
ATOM 755 N N . ALA A 1 98 ? 7.872 -10.223 -16.950 1.00 69.38 98 ALA A N 1
ATOM 756 C CA . ALA A 1 98 ? 7.933 -11.307 -17.929 1.00 69.38 98 ALA A CA 1
ATOM 757 C C . ALA A 1 98 ? 7.812 -10.808 -19.385 1.00 69.38 98 ALA A C 1
ATOM 759 O O . ALA A 1 98 ? 8.549 -11.268 -20.260 1.00 69.38 98 ALA A O 1
ATOM 760 N N . GLU A 1 99 ? 6.941 -9.833 -19.657 1.00 68.81 99 GLU A N 1
ATOM 761 C CA . GLU A 1 99 ? 6.786 -9.223 -20.985 1.00 68.81 99 GLU A CA 1
ATOM 762 C C . GLU A 1 99 ? 8.039 -8.464 -21.434 1.00 68.81 99 GLU A C 1
ATOM 764 O O . GLU A 1 99 ? 8.458 -8.591 -22.590 1.00 68.81 99 GLU A O 1
ATOM 769 N N . SER A 1 100 ? 8.686 -7.725 -20.528 1.00 64.31 100 SER A N 1
ATOM 770 C CA . SER A 1 100 ? 9.943 -7.030 -20.832 1.00 64.31 100 SER A CA 1
ATOM 771 C C . SER A 1 100 ? 11.074 -8.012 -21.194 1.00 64.31 100 SER A C 1
ATOM 773 O O . SER A 1 100 ? 11.818 -7.796 -22.160 1.00 64.31 100 SER A O 1
ATOM 775 N N . ALA A 1 101 ? 11.140 -9.157 -20.507 1.0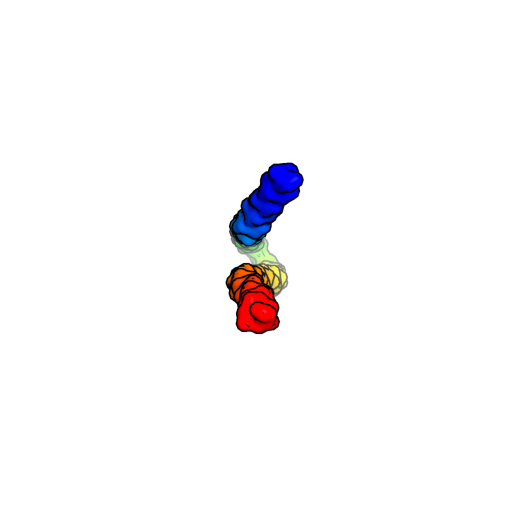0 63.88 101 ALA A N 1
ATOM 776 C CA . ALA A 1 101 ? 12.092 -10.227 -20.797 1.00 63.88 101 ALA A CA 1
ATOM 777 C C . ALA A 1 101 ? 11.779 -10.941 -22.130 1.00 63.88 101 ALA A C 1
ATOM 779 O O . ALA A 1 101 ? 12.666 -11.146 -22.966 1.00 63.88 101 ALA A O 1
ATOM 780 N N . GLY A 1 102 ? 10.506 -11.262 -22.384 1.00 61.34 102 GLY A N 1
ATOM 781 C CA . GLY A 1 102 ? 10.058 -11.929 -23.611 1.00 61.34 102 GLY A CA 1
ATOM 782 C C . GLY A 1 102 ? 10.183 -11.062 -24.869 1.00 61.34 102 GLY A C 1
ATOM 783 O O . GLY A 1 102 ? 10.565 -11.558 -25.935 1.00 61.34 102 GLY A O 1
ATOM 784 N N . GLY A 1 103 ? 9.930 -9.754 -24.756 1.00 60.12 103 GLY A N 1
ATOM 785 C CA . GLY A 1 103 ? 10.100 -8.787 -25.845 1.00 60.12 103 GLY A CA 1
ATOM 786 C C . GLY A 1 103 ? 11.557 -8.648 -26.296 1.00 60.12 103 GLY A C 1
ATOM 787 O O . GLY A 1 103 ? 11.828 -8.524 -27.494 1.00 60.12 103 GLY A O 1
ATOM 788 N N . SER A 1 104 ? 12.493 -8.754 -25.353 1.00 56.22 104 SER A N 1
ATOM 789 C CA . SER A 1 104 ? 13.937 -8.761 -25.612 1.00 56.22 104 SER A CA 1
ATOM 790 C C . SER A 1 104 ? 14.360 -10.032 -26.360 1.00 56.22 104 SER A C 1
ATOM 792 O O . SER A 1 104 ? 15.041 -9.960 -27.383 1.00 56.22 104 SER A O 1
ATOM 794 N N . ALA A 1 105 ? 13.862 -11.199 -25.938 1.00 55.06 105 ALA A N 1
ATOM 795 C CA . ALA A 1 105 ? 14.156 -12.484 -26.577 1.00 55.06 105 ALA A CA 1
ATOM 796 C C . ALA A 1 105 ? 13.576 -12.610 -28.003 1.00 55.06 105 ALA A C 1
ATOM 798 O O . ALA A 1 105 ? 14.235 -13.136 -28.908 1.00 55.06 105 ALA A O 1
ATOM 799 N N . ARG A 1 106 ? 12.357 -12.098 -28.243 1.00 52.78 106 ARG A N 1
ATOM 800 C CA . ARG A 1 106 ? 11.718 -12.122 -29.573 1.00 52.78 106 ARG A CA 1
ATOM 801 C C . ARG A 1 106 ? 12.437 -11.230 -30.589 1.00 52.78 106 ARG A C 1
ATOM 803 O O . ARG A 1 106 ? 12.630 -11.670 -31.720 1.00 52.78 106 ARG A O 1
ATOM 810 N N . ARG A 1 107 ? 12.885 -10.023 -30.213 1.00 56.06 107 ARG A N 1
ATOM 811 C CA . ARG A 1 107 ? 13.615 -9.119 -31.133 1.00 56.06 107 ARG A CA 1
ATOM 812 C C . ARG A 1 107 ? 14.963 -9.697 -31.570 1.00 56.06 107 ARG A C 1
ATOM 814 O O . ARG A 1 107 ? 15.317 -9.576 -32.743 1.00 56.06 107 ARG A O 1
ATOM 821 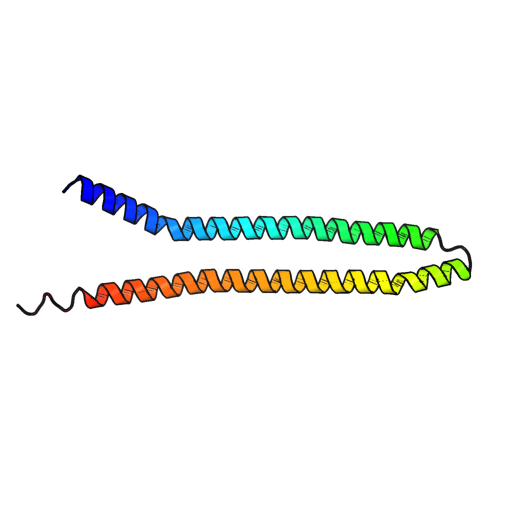N N . THR A 1 108 ? 15.673 -10.387 -30.676 1.00 57.31 108 THR A N 1
ATOM 822 C CA . THR A 1 108 ? 16.948 -11.052 -30.997 1.00 57.31 108 THR A CA 1
ATOM 823 C C . THR A 1 108 ? 16.756 -12.180 -32.011 1.00 57.31 108 THR A C 1
ATOM 825 O O . THR A 1 108 ? 17.526 -12.297 -32.967 1.00 57.31 108 THR A O 1
ATOM 828 N N . ARG A 1 109 ? 15.679 -12.967 -31.877 1.00 52.22 109 ARG A N 1
ATOM 829 C CA . ARG A 1 109 ? 15.339 -14.030 -32.837 1.00 52.22 109 ARG A CA 1
ATOM 830 C C . ARG A 1 109 ? 14.966 -13.463 -34.215 1.00 52.22 109 ARG A C 1
ATOM 832 O O . ARG A 1 109 ? 15.437 -13.985 -35.223 1.00 52.22 109 ARG A O 1
ATOM 839 N N . THR A 1 110 ? 14.204 -12.368 -34.277 1.00 54.12 110 THR A N 1
ATOM 840 C CA . THR A 1 110 ? 13.807 -11.742 -35.554 1.00 54.12 110 THR A CA 1
ATOM 841 C C . THR A 1 110 ? 14.978 -11.052 -36.268 1.00 54.12 110 THR A C 1
ATOM 843 O O . THR A 1 110 ? 15.086 -11.156 -37.491 1.00 54.12 110 THR A O 1
ATOM 846 N N . ARG A 1 111 ? 15.908 -10.409 -35.538 1.00 54.19 111 ARG A N 1
ATOM 847 C CA . ARG A 1 111 ? 17.140 -9.843 -36.128 1.00 54.19 111 ARG A CA 1
ATOM 848 C C . ARG A 1 111 ? 18.059 -10.929 -36.699 1.00 54.19 111 ARG A C 1
ATOM 850 O O . ARG A 1 111 ? 18.563 -10.760 -37.806 1.00 54.19 111 ARG A O 1
ATOM 857 N N . ARG A 1 112 ? 18.203 -12.067 -36.008 1.00 53.12 112 ARG A N 1
ATOM 858 C CA . ARG A 1 112 ? 19.026 -13.199 -36.476 1.00 53.12 112 ARG A CA 1
ATOM 859 C C . ARG A 1 112 ? 18.414 -13.944 -37.675 1.00 53.12 112 ARG A C 1
ATOM 861 O O . ARG A 1 112 ? 19.146 -14.465 -38.512 1.00 53.12 112 ARG A O 1
ATOM 868 N N . GLY A 1 113 ? 17.084 -13.961 -37.795 1.00 48.28 113 GLY A N 1
ATOM 869 C CA . GLY A 1 113 ? 16.384 -14.499 -38.972 1.00 48.28 113 GLY A CA 1
ATOM 870 C C . GLY A 1 113 ? 16.500 -13.609 -40.219 1.00 48.28 113 GLY A C 1
ATOM 871 O O . GLY A 1 113 ? 16.641 -14.112 -41.332 1.00 48.28 113 GLY A O 1
ATOM 872 N N . LYS A 1 114 ? 16.516 -12.277 -40.053 1.00 49.41 114 LYS A N 1
ATOM 873 C CA . LYS A 1 114 ? 16.731 -11.343 -41.174 1.00 49.41 114 LYS A CA 1
ATOM 874 C C . LYS A 1 114 ? 18.191 -11.285 -41.645 1.00 49.41 114 LYS A C 1
ATOM 876 O O . LYS A 1 114 ? 18.412 -11.160 -42.844 1.00 49.41 114 LYS A O 1
ATOM 881 N N . SER A 1 115 ? 19.180 -11.427 -40.756 1.00 48.78 115 SER A N 1
ATOM 882 C CA . SER A 1 115 ? 20.603 -11.405 -41.143 1.00 48.78 115 SER A CA 1
ATOM 883 C C . SER A 1 115 ? 21.062 -12.668 -41.885 1.00 48.78 115 SER A C 1
ATOM 885 O O . SER A 1 115 ? 21.940 -12.593 -42.737 1.00 48.78 115 SER A O 1
ATOM 887 N N . THR A 1 116 ? 20.442 -13.819 -41.618 1.00 45.38 116 THR A N 1
ATOM 888 C CA . THR A 1 116 ? 20.782 -15.103 -42.265 1.00 45.38 116 THR A CA 1
ATOM 889 C C . THR A 1 116 ? 20.176 -15.269 -43.661 1.00 45.38 116 THR A C 1
ATOM 891 O O . THR A 1 116 ? 20.706 -16.025 -44.468 1.00 45.38 116 THR A O 1
ATOM 894 N N . THR A 1 117 ? 19.127 -14.515 -44.001 1.00 48.03 117 THR A N 1
ATOM 895 C CA . THR A 1 117 ? 18.483 -14.595 -45.328 1.00 48.03 117 THR A CA 1
ATOM 896 C C . THR A 1 117 ? 19.176 -13.706 -46.381 1.00 48.03 117 THR A C 1
ATOM 898 O O . THR A 1 117 ? 19.008 -13.920 -47.578 1.00 48.03 117 THR A O 1
ATOM 901 N N . GLY A 1 118 ? 19.996 -12.731 -45.960 1.00 45.50 118 GLY A N 1
ATOM 902 C CA . GLY A 1 118 ? 20.693 -11.797 -46.860 1.00 45.50 118 GLY A CA 1
ATOM 903 C C . GLY A 1 118 ? 22.076 -12.248 -47.352 1.00 45.50 118 GLY A C 1
ATOM 904 O O . GLY A 1 118 ? 22.508 -11.801 -48.408 1.00 45.50 118 GLY A O 1
ATOM 905 N N . GLN A 1 119 ? 22.767 -13.142 -46.634 1.00 40.34 119 GLN A N 1
ATOM 906 C CA . GLN A 1 119 ? 24.128 -13.582 -46.999 1.00 40.34 119 GLN A CA 1
ATOM 907 C C . GLN A 1 119 ? 24.177 -14.850 -47.871 1.00 40.34 119 GLN A C 1
ATOM 909 O O . GLN A 1 119 ? 25.224 -15.158 -48.429 1.00 40.34 119 GLN A O 1
ATOM 914 N N . GLY A 1 120 ? 23.058 -15.557 -48.065 1.00 39.00 120 GLY A N 1
ATOM 915 C CA . GLY A 1 120 ? 23.015 -16.783 -48.877 1.00 39.00 120 GLY A CA 1
ATOM 916 C C . GLY A 1 120 ? 22.879 -16.581 -50.394 1.00 39.00 120 GLY A C 1
ATOM 917 O O . GLY A 1 120 ? 23.019 -17.545 -51.136 1.00 39.00 120 GLY A O 1
ATOM 918 N N . LYS A 1 121 ? 22.597 -15.361 -50.879 1.00 43.50 121 LYS A N 1
ATOM 919 C CA . LYS A 1 121 ? 22.334 -15.097 -52.312 1.00 43.50 121 LYS A CA 1
ATOM 920 C C . LYS A 1 121 ? 23.481 -14.429 -53.083 1.00 43.50 121 LYS A C 1
ATOM 922 O O . LYS A 1 121 ? 23.324 -14.192 -54.271 1.00 43.50 121 LYS A O 1
ATOM 927 N N . SER A 1 122 ? 24.624 -14.151 -52.449 1.00 44.81 122 SER A N 1
ATOM 928 C CA . SER A 1 122 ? 25.769 -13.488 -53.108 1.00 44.81 122 SER A CA 1
ATOM 929 C C . SER A 1 122 ? 26.971 -14.408 -53.375 1.00 44.81 122 SER A C 1
ATOM 931 O O . SER A 1 122 ? 28.014 -13.917 -53.789 1.00 44.81 122 SER A O 1
ATOM 933 N N . ALA A 1 123 ? 26.851 -15.719 -53.139 1.00 40.84 123 ALA A N 1
ATOM 934 C CA . ALA A 1 123 ? 27.928 -16.693 -53.370 1.00 40.84 123 ALA A CA 1
ATOM 935 C C . ALA A 1 123 ? 27.674 -17.625 -54.576 1.00 40.84 123 ALA A C 1
ATOM 937 O O . ALA A 1 123 ? 28.366 -18.624 -54.734 1.00 40.84 123 ALA A O 1
ATOM 938 N N . ALA A 1 124 ? 26.682 -17.314 -55.415 1.00 40.62 124 ALA A N 1
ATOM 939 C CA . ALA A 1 124 ? 26.391 -18.051 -56.642 1.00 40.62 124 ALA A CA 1
ATOM 940 C C . ALA A 1 124 ? 26.061 -17.067 -57.775 1.00 40.62 124 ALA A C 1
ATOM 942 O O . ALA A 1 124 ? 24.894 -16.861 -58.106 1.00 40.62 124 ALA A O 1
ATOM 943 N N . ALA A 1 125 ? 27.091 -16.411 -58.307 1.00 36.25 125 ALA A N 1
ATOM 944 C CA . ALA A 1 125 ? 27.086 -15.733 -59.600 1.00 36.25 125 ALA A CA 1
ATOM 945 C C . ALA A 1 125 ? 28.501 -15.797 -60.178 1.00 36.25 125 ALA A C 1
ATOM 947 O O . ALA A 1 125 ? 29.446 -15.561 -59.389 1.00 36.25 125 ALA A O 1
#

Sequence (125 aa):
MYEQMIKQMFDQMNEAGEPARRFAKTAIDHAEKAASRQIESARTYVGLGVEQLRAASAVHDAASLQDYVGRQQDIASRFGRRVTDDLEAFAGMGRALAESAGGSARRTRTRRGKSTTGQGKSAAA

pLDDT: mean 71.05, std 12.26, range [36.25, 88.25]

InterPro domains:
  IPR018968 Phasin [PF09361] (8-102)

Organism: NCBI:txid155900

Secondary structure (DSSP, 8-state):
-HHHHHHHHHHHHHHHHHHHHHHHHHHHHHHHHHHHHHHHHHHHHHHHHHHHHHHHHT--SHHHHHHHHHHHHHHHHHHHHHHHHHHHHHHHHHHHHHHHHHHHHHHHHHHHHHHHHHSTTSS--